Protein AF-A0A3N5M3R5-F1 (afdb_monomer_lite)

Foldseek 3Di:
DLVCLVVVHAAEDAPDPDPVPDPVVVVSQVPRPRYHYDNDDAQCVDPVRHQKDWPDDFAWDWDWDADPFGIKIKIAGDCADPVVRFRAFDAKIWMKGADPFDFDDKDKDDPDDDKDWDWDDDPRIITIMIGRHGRIMMIDRGHDD

Sequence (145 aa):
MLAFLNRGGCVVAVGELGKNLPAEVHGKLFAHPLLLRTTELHASAFANGPQVTMKGAPDMAINLQRVDSGCAVHLVRYDYDEDRDEVPVLPLLDIDIRVQGDFRMAKVFSPTGEVELTDTTKNGVHHLQLRNVPVYCVVLLQGKN

pLDDT: mean 91.55, std 6.39, range [57.0, 97.94]

Secondary structure (DSSP, 8-state):
-HHHHTTT--EEEES---TTS-HHHHHHHHT-TTEEEESS--GGGSTT--SEEESS--SEEEEEEEETTEEEEEEEE---BTTTTB-PPEEEEEEEEE-SSEEEEEEEE-SSSPPEEEEEEETTEEEEEEEEE-SEEEEEEEEE-

Structure (mmCIF, N/CA/C/O backbone):
data_AF-A0A3N5M3R5-F1
#
_entry.id   AF-A0A3N5M3R5-F1
#
loop_
_atom_site.group_PDB
_atom_site.id
_atom_site.type_symbol
_atom_site.label_atom_id
_atom_site.label_alt_id
_atom_site.label_comp_id
_atom_site.label_asym_id
_atom_site.label_entity_id
_atom_site.label_seq_id
_atom_site.pdbx_PDB_ins_code
_atom_site.Cartn_x
_atom_site.Cartn_y
_atom_site.Cartn_z
_atom_site.occupancy
_atom_site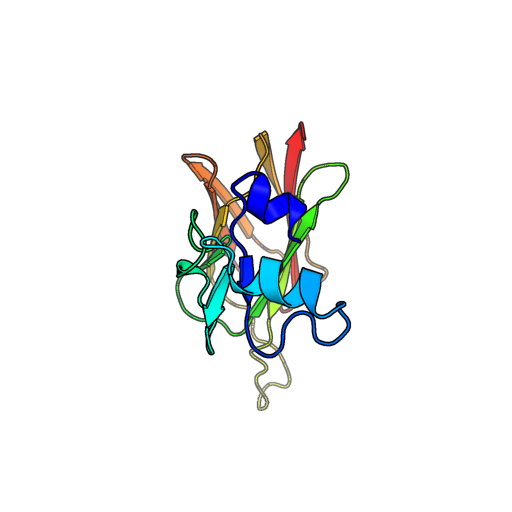.B_iso_or_equiv
_atom_site.auth_seq_id
_atom_site.auth_comp_id
_atom_site.auth_asym_id
_atom_site.auth_atom_id
_atom_site.pdbx_PDB_model_num
ATOM 1 N N . MET A 1 1 ? 9.071 -10.793 -21.451 1.00 84.56 1 MET A N 1
ATOM 2 C CA . MET A 1 1 ? 9.731 -9.495 -21.184 1.00 84.56 1 MET A CA 1
ATOM 3 C C . MET A 1 1 ? 10.018 -8.713 -22.463 1.00 84.56 1 MET A C 1
ATOM 5 O O . MET A 1 1 ? 9.452 -7.642 -22.608 1.00 84.56 1 MET A O 1
ATOM 9 N N . LEU A 1 2 ? 10.777 -9.255 -23.426 1.00 91.12 2 LEU A N 1
ATOM 10 C CA . LEU A 1 2 ? 11.064 -8.567 -24.700 1.00 91.12 2 LEU A CA 1
ATOM 11 C C . LEU A 1 2 ? 9.797 -8.088 -25.437 1.00 91.12 2 LEU A C 1
ATOM 13 O O . LEU A 1 2 ? 9.709 -6.948 -25.862 1.00 91.12 2 LEU A O 1
ATOM 17 N N . ALA A 1 3 ? 8.761 -8.931 -25.501 1.00 92.94 3 ALA A N 1
ATOM 18 C CA . ALA A 1 3 ? 7.487 -8.556 -26.115 1.00 92.94 3 ALA A CA 1
ATOM 19 C C . ALA A 1 3 ? 6.755 -7.407 -25.390 1.00 92.94 3 ALA A C 1
ATOM 21 O O . ALA A 1 3 ? 5.998 -6.681 -26.020 1.00 92.94 3 ALA A O 1
ATOM 22 N N . PHE A 1 4 ? 6.948 -7.248 -24.077 1.00 91.56 4 PHE A N 1
ATOM 23 C CA . PHE A 1 4 ? 6.375 -6.133 -23.314 1.00 91.56 4 PHE A CA 1
ATOM 24 C C . PHE A 1 4 ? 7.135 -4.837 -23.604 1.00 91.56 4 PHE A C 1
ATOM 26 O O . PHE A 1 4 ? 6.511 -3.829 -23.919 1.00 91.56 4 PHE A O 1
ATOM 33 N N . LEU A 1 5 ? 8.469 -4.911 -23.602 1.00 93.44 5 LEU A N 1
ATOM 34 C CA . LEU A 1 5 ? 9.365 -3.823 -23.992 1.00 93.44 5 LEU A CA 1
ATOM 35 C C . LEU A 1 5 ? 9.063 -3.314 -25.416 1.00 93.44 5 LEU A C 1
ATOM 37 O O . LEU A 1 5 ? 8.848 -2.122 -25.612 1.00 93.44 5 LEU A O 1
ATOM 41 N N . ASN A 1 6 ? 8.899 -4.225 -26.381 1.00 94.44 6 ASN A N 1
ATOM 42 C CA . ASN A 1 6 ? 8.558 -3.889 -27.770 1.00 94.44 6 ASN A CA 1
ATOM 43 C C . ASN A 1 6 ? 7.172 -3.238 -27.929 1.00 94.44 6 ASN A C 1
ATOM 45 O O . ASN A 1 6 ? 6.917 -2.580 -28.932 1.00 94.44 6 ASN A O 1
ATOM 49 N N . ARG A 1 7 ? 6.262 -3.425 -26.964 1.00 95.25 7 ARG A N 1
ATOM 50 C CA . ARG A 1 7 ? 4.944 -2.765 -26.934 1.00 95.25 7 ARG A CA 1
ATOM 51 C C . ARG A 1 7 ? 4.959 -1.439 -26.164 1.00 95.25 7 ARG A C 1
ATOM 53 O O . ARG A 1 7 ? 3.896 -0.927 -25.830 1.00 95.25 7 ARG A O 1
ATOM 60 N N . GLY A 1 8 ? 6.140 -0.901 -25.861 1.00 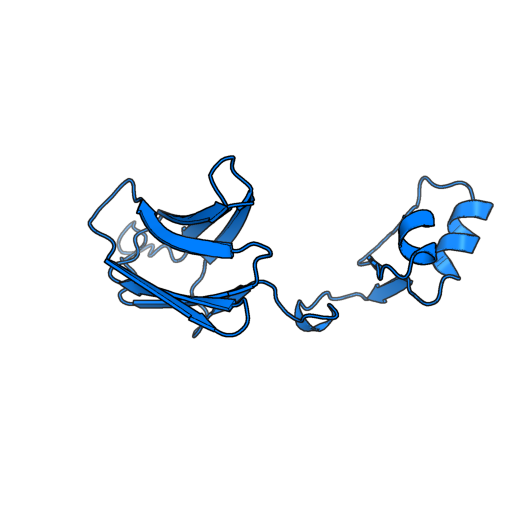90.75 8 GLY A N 1
ATOM 61 C CA . GLY A 1 8 ? 6.306 0.354 -25.122 1.00 90.75 8 GLY A CA 1
ATOM 62 C C . GLY A 1 8 ? 6.311 0.195 -23.601 1.00 90.75 8 GLY A C 1
ATOM 63 O O . GLY A 1 8 ? 6.314 1.190 -22.882 1.00 90.75 8 GLY A O 1
ATOM 64 N N . GLY A 1 9 ? 6.311 -1.038 -23.088 1.00 89.44 9 GLY A N 1
ATOM 65 C CA . GLY A 1 9 ? 6.477 -1.294 -21.663 1.00 89.44 9 GLY A CA 1
ATOM 66 C C . GLY A 1 9 ? 7.880 -0.928 -21.181 1.00 89.44 9 GLY A C 1
ATOM 67 O O . GLY A 1 9 ? 8.848 -1.082 -21.919 1.00 89.44 9 GLY A O 1
ATOM 68 N N . CYS A 1 10 ? 7.999 -0.481 -19.931 1.00 88.94 10 CYS A N 1
ATOM 69 C CA . CYS A 1 10 ? 9.281 -0.197 -19.286 1.00 88.94 10 CYS A CA 1
ATOM 70 C C . CYS A 1 10 ? 9.583 -1.260 -18.227 1.00 88.94 10 CYS A C 1
ATOM 72 O O . CYS A 1 10 ? 8.713 -1.600 -17.422 1.00 88.94 10 CYS A O 1
ATOM 74 N N . VAL A 1 11 ? 10.802 -1.793 -18.232 1.00 89.69 11 VAL A N 1
ATOM 75 C CA . VAL A 1 11 ? 11.279 -2.744 -17.223 1.00 89.69 11 VAL A CA 1
ATOM 76 C C . VAL A 1 11 ? 12.416 -2.096 -16.457 1.00 89.69 11 VAL A C 1
ATOM 78 O O . VAL A 1 11 ? 13.394 -1.673 -17.062 1.00 89.69 11 VAL A O 1
ATOM 81 N N . VAL A 1 12 ? 12.315 -2.085 -15.130 1.00 88.50 12 VAL A N 1
ATOM 82 C CA . VAL A 1 12 ? 13.429 -1.733 -14.250 1.00 88.50 12 VAL A CA 1
ATOM 83 C C . VAL A 1 12 ? 13.981 -3.022 -13.653 1.00 88.50 12 VAL A C 1
ATOM 85 O O . VAL A 1 12 ? 13.255 -3.769 -13.000 1.00 88.50 12 VAL A O 1
ATOM 88 N N . ALA A 1 13 ? 15.249 -3.309 -13.917 1.00 90.06 13 ALA A N 1
ATOM 89 C CA . ALA A 1 13 ? 15.936 -4.498 -13.444 1.00 90.06 13 ALA A CA 1
ATOM 90 C C . ALA A 1 13 ? 16.901 -4.142 -12.314 1.00 90.06 13 ALA A C 1
ATOM 92 O O . ALA A 1 13 ? 17.800 -3.317 -12.503 1.00 90.06 13 ALA A O 1
ATOM 93 N N . VAL A 1 14 ? 16.729 -4.813 -11.174 1.00 89.12 14 VAL A N 1
ATOM 94 C CA . VAL A 1 14 ? 17.661 -4.784 -10.043 1.00 89.12 14 VAL A CA 1
ATOM 95 C C . VAL A 1 14 ? 18.373 -6.125 -9.970 1.00 89.12 14 VAL A C 1
ATOM 97 O O . VAL A 1 14 ? 17.732 -7.175 -9.989 1.00 89.12 14 VAL A O 1
ATOM 100 N N . GLY A 1 15 ? 19.703 -6.092 -9.915 1.00 86.81 15 GLY A N 1
ATOM 101 C CA . GLY A 1 15 ? 20.525 -7.298 -9.888 1.00 86.81 15 GLY A CA 1
ATOM 102 C C . GLY A 1 15 ? 20.619 -8.010 -11.241 1.00 86.81 15 GLY A C 1
ATOM 103 O O . GLY A 1 15 ? 20.696 -7.391 -12.307 1.00 86.81 15 GLY A O 1
ATOM 104 N N . GLU A 1 16 ? 20.691 -9.337 -11.192 1.00 87.88 16 GLU A N 1
ATOM 105 C CA . GLU A 1 16 ? 21.007 -10.167 -12.351 1.00 87.88 16 GLU A CA 1
ATOM 106 C C . GLU A 1 16 ? 19.741 -10.617 -13.084 1.00 87.88 16 GLU A C 1
ATOM 108 O O . GLU A 1 16 ? 19.022 -11.516 -12.652 1.00 87.88 16 GL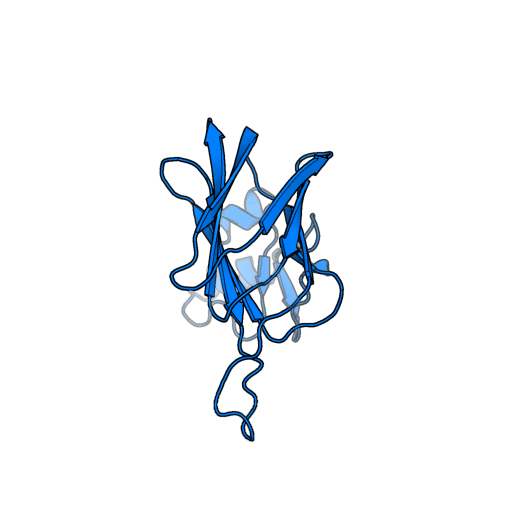U A O 1
ATOM 113 N N . LEU A 1 17 ? 19.482 -10.002 -14.238 1.00 88.44 17 LEU A N 1
ATOM 114 C CA . LEU A 1 17 ? 18.337 -10.329 -15.082 1.00 88.44 17 LEU A CA 1
ATOM 115 C C . LEU A 1 17 ? 18.708 -11.342 -16.172 1.00 88.44 17 LEU A C 1
ATOM 117 O O . LEU A 1 17 ? 19.676 -11.160 -16.912 1.00 88.44 17 LEU A O 1
ATOM 121 N N . GLY A 1 18 ? 17.874 -12.372 -16.331 1.00 87.12 18 GLY A N 1
ATOM 122 C CA . GLY A 1 18 ? 17.874 -13.221 -17.523 1.00 87.12 18 GLY A CA 1
ATOM 123 C C . GLY A 1 18 ? 19.084 -14.142 -17.679 1.00 87.12 18 GLY A C 1
ATOM 124 O O . GLY A 1 18 ? 19.380 -14.542 -18.799 1.00 87.12 18 GLY A O 1
ATOM 125 N N . LYS A 1 19 ? 19.779 -14.506 -16.594 1.00 90.00 19 LYS A N 1
ATOM 126 C CA . LYS A 1 19 ? 20.945 -15.417 -16.631 1.00 90.00 19 LYS A CA 1
ATOM 127 C C . LYS A 1 19 ? 20.680 -16.783 -17.272 1.00 90.00 19 LYS A C 1
ATOM 129 O O . LYS A 1 19 ? 21.607 -17.449 -17.709 1.00 90.00 19 LYS A O 1
ATOM 134 N N . ASN A 1 20 ? 19.422 -17.196 -17.313 1.00 90.88 20 ASN A N 1
ATOM 135 C CA . ASN A 1 20 ? 18.958 -18.437 -17.920 1.00 90.88 20 ASN A CA 1
ATOM 136 C C . ASN A 1 20 ? 18.522 -18.278 -19.389 1.00 90.88 20 ASN A C 1
ATOM 138 O O . ASN A 1 20 ? 18.006 -19.229 -19.972 1.00 90.88 20 ASN A O 1
ATOM 142 N N . LEU A 1 21 ? 18.657 -17.088 -19.983 1.00 91.81 21 LEU A N 1
ATOM 143 C CA . LEU A 1 21 ? 18.257 -16.838 -21.366 1.00 91.81 21 LEU A CA 1
ATOM 144 C C . LEU A 1 21 ? 19.376 -17.214 -22.349 1.00 91.81 21 LEU A C 1
ATOM 146 O O . LEU A 1 21 ? 20.552 -17.007 -22.047 1.00 91.81 21 LEU A O 1
ATOM 150 N N . PRO A 1 22 ? 19.029 -17.681 -23.564 1.00 95.25 22 PRO A N 1
ATOM 151 C CA . PRO A 1 22 ? 19.993 -17.803 -24.652 1.00 95.25 22 PRO A CA 1
ATOM 152 C C . PRO A 1 22 ? 20.700 -16.468 -24.925 1.00 95.25 22 PRO A C 1
ATOM 154 O O . PRO A 1 22 ? 20.059 -15.415 -24.887 1.00 95.25 22 PRO A O 1
ATOM 157 N N . ALA A 1 23 ? 21.993 -16.511 -25.262 1.00 93.50 23 ALA A N 1
ATOM 158 C CA . ALA A 1 23 ? 22.838 -15.321 -25.425 1.00 93.50 23 ALA A CA 1
ATOM 159 C C . ALA A 1 23 ? 22.262 -14.281 -26.404 1.00 93.50 23 ALA A C 1
ATOM 161 O O . ALA A 1 23 ? 22.323 -13.082 -26.148 1.00 93.50 23 ALA A O 1
ATOM 162 N N . GLU A 1 24 ? 21.637 -14.729 -27.495 1.00 93.88 24 GLU A N 1
ATOM 163 C CA . GLU A 1 24 ? 20.995 -13.841 -28.469 1.00 93.88 24 GLU A CA 1
ATOM 164 C C . GLU A 1 24 ? 19.812 -13.065 -27.862 1.00 93.88 24 GLU A C 1
ATOM 166 O O . GLU A 1 24 ? 19.664 -11.858 -28.065 1.00 93.88 24 GLU A O 1
ATOM 171 N N . VAL A 1 25 ? 18.969 -13.752 -27.088 1.00 92.62 25 VAL A N 1
ATOM 172 C CA . VAL A 1 25 ? 17.804 -13.150 -26.425 1.00 92.62 25 VAL A CA 1
ATOM 173 C C . VAL A 1 25 ? 18.261 -12.227 -25.303 1.00 92.62 25 VAL A C 1
ATOM 175 O O . VAL A 1 25 ? 17.695 -11.148 -25.128 1.00 92.62 25 VAL A O 1
ATOM 178 N N . HIS A 1 26 ? 19.300 -12.633 -24.574 1.00 93.44 26 HIS A N 1
ATOM 179 C CA . HIS A 1 26 ? 19.935 -11.822 -23.542 1.00 93.44 26 HIS A CA 1
ATOM 180 C C . HIS A 1 26 ? 20.484 -10.517 -24.127 1.00 93.44 26 HIS A C 1
ATOM 182 O O . HIS A 1 26 ? 20.116 -9.444 -23.657 1.00 93.44 26 HIS A O 1
ATOM 188 N N . GLY A 1 27 ? 21.234 -10.581 -25.231 1.00 92.19 27 GLY A N 1
ATOM 189 C CA . GLY A 1 27 ? 21.752 -9.397 -25.920 1.00 92.19 27 GLY A CA 1
ATOM 190 C C . GLY A 1 27 ? 20.647 -8.448 -26.392 1.00 92.19 27 GLY A C 1
ATOM 191 O O . GLY A 1 27 ? 20.707 -7.249 -26.125 1.00 92.19 27 GLY A O 1
ATOM 192 N N . LYS A 1 28 ? 19.587 -8.980 -27.017 1.00 94.00 28 LYS A N 1
ATOM 193 C CA . LYS A 1 28 ? 18.418 -8.184 -27.442 1.00 94.00 28 LYS A CA 1
ATOM 194 C C . LYS A 1 28 ? 17.705 -7.518 -26.265 1.00 94.00 28 LYS A C 1
ATOM 196 O O . LYS A 1 28 ? 17.252 -6.384 -26.389 1.00 94.00 28 LYS A O 1
ATOM 201 N N . LEU A 1 29 ? 17.593 -8.217 -25.136 1.00 93.44 29 LEU A N 1
ATOM 202 C CA . LEU A 1 29 ? 16.966 -7.696 -23.925 1.00 93.44 29 LEU A CA 1
ATOM 203 C C . LEU A 1 29 ? 17.789 -6.551 -23.329 1.00 93.44 29 LEU A C 1
ATOM 205 O O . LEU A 1 29 ? 17.231 -5.498 -23.039 1.00 93.44 29 LEU A O 1
ATOM 209 N N . PHE A 1 30 ? 19.102 -6.742 -23.195 1.00 93.50 30 PHE A N 1
ATOM 210 C CA . PHE A 1 30 ? 20.007 -5.768 -22.580 1.00 93.50 30 PHE A CA 1
ATOM 211 C C . PHE A 1 30 ? 20.287 -4.541 -23.452 1.00 93.50 30 PHE A C 1
ATOM 213 O O . PHE A 1 30 ? 20.637 -3.494 -22.916 1.00 93.50 30 PHE A O 1
ATOM 220 N N . ALA A 1 31 ? 20.092 -4.643 -24.767 1.00 94.06 31 ALA A N 1
ATOM 221 C CA . ALA A 1 31 ? 20.183 -3.513 -25.687 1.00 94.06 31 ALA A CA 1
ATOM 222 C C . ALA A 1 31 ? 18.879 -2.695 -25.797 1.00 94.06 31 ALA A C 1
ATOM 224 O O . ALA A 1 31 ? 18.857 -1.678 -26.490 1.00 94.06 31 ALA A O 1
ATOM 225 N N . HIS A 1 32 ? 17.776 -3.126 -25.170 1.00 95.69 32 HIS A N 1
ATOM 226 C CA . HIS A 1 32 ? 16.484 -2.461 -25.339 1.00 95.69 32 HIS A CA 1
ATOM 227 C C . HIS A 1 32 ? 16.425 -1.135 -24.549 1.00 95.69 32 HIS A C 1
ATOM 229 O O . HIS A 1 32 ? 16.623 -1.154 -23.336 1.00 95.69 32 HIS A O 1
ATOM 235 N N . PRO A 1 33 ? 16.060 0.010 -25.165 1.00 93.62 33 PRO A N 1
ATOM 236 C CA . PRO A 1 33 ? 16.107 1.328 -24.508 1.00 93.62 33 PRO A CA 1
ATOM 237 C C . PRO A 1 33 ? 15.135 1.477 -23.326 1.00 93.62 33 PRO A C 1
ATOM 239 O O . PRO A 1 33 ? 15.351 2.294 -22.440 1.00 93.62 33 PRO A O 1
ATOM 242 N N . LEU A 1 34 ? 14.063 0.679 -23.308 1.00 92.19 34 LEU A N 1
ATOM 243 C CA . LEU A 1 34 ? 13.090 0.627 -22.206 1.00 92.19 34 LEU A CA 1
ATOM 244 C C . LEU A 1 34 ? 13.439 -0.392 -21.102 1.00 92.19 34 LEU A C 1
ATOM 246 O O . LEU A 1 34 ? 12.616 -0.638 -20.220 1.00 92.19 34 LEU A O 1
ATOM 250 N N . LEU A 1 35 ? 14.623 -1.015 -21.155 1.00 92.62 35 LEU A N 1
ATOM 251 C CA . LEU A 1 35 ? 15.183 -1.753 -20.025 1.00 92.62 35 LEU A CA 1
ATOM 252 C C . LEU A 1 35 ? 16.120 -0.826 -19.244 1.00 92.62 35 LEU A C 1
ATOM 254 O O . LEU A 1 35 ? 17.234 -0.536 -19.676 1.00 92.62 35 LEU A O 1
ATOM 258 N N . LEU A 1 36 ? 15.685 -0.404 -18.065 1.00 89.31 36 LEU A N 1
ATOM 259 C CA . LEU A 1 36 ? 16.478 0.392 -17.139 1.00 89.31 36 LEU A CA 1
ATOM 260 C C . LEU A 1 36 ? 17.157 -0.538 -16.137 1.00 89.31 36 LEU A C 1
ATOM 262 O O . LEU A 1 36 ? 16.510 -1.391 -15.531 1.00 89.31 36 LEU A O 1
ATOM 266 N N . ARG A 1 37 ? 18.465 -0.383 -15.951 1.00 89.00 37 ARG A N 1
ATOM 267 C CA . ARG A 1 37 ? 19.227 -1.136 -14.949 1.00 89.00 37 ARG A CA 1
ATOM 268 C C . ARG A 1 37 ? 19.582 -0.212 -13.802 1.00 89.00 37 ARG A C 1
ATOM 270 O O . ARG A 1 37 ? 20.099 0.875 -14.034 1.00 89.00 37 ARG A O 1
ATOM 277 N N . THR A 1 38 ? 19.328 -0.663 -12.584 1.00 87.62 38 THR A N 1
ATOM 278 C CA . THR A 1 38 ? 19.646 0.089 -11.372 1.00 87.62 38 THR A CA 1
ATOM 279 C C . THR A 1 38 ? 20.108 -0.857 -10.269 1.00 87.62 38 THR A C 1
ATOM 281 O O . THR A 1 38 ? 19.772 -2.042 -10.268 1.00 87.62 38 THR A O 1
ATOM 284 N N . THR A 1 39 ? 20.911 -0.348 -9.343 1.00 85.31 39 THR A N 1
ATOM 285 C CA . THR A 1 39 ? 21.272 -1.049 -8.103 1.00 85.31 39 THR A CA 1
ATOM 286 C C . THR A 1 39 ? 20.210 -0.867 -7.025 1.00 85.31 39 THR A C 1
ATOM 288 O O . THR A 1 39 ? 20.078 -1.719 -6.155 1.00 85.31 39 THR A O 1
ATOM 291 N N . GLU A 1 40 ? 19.424 0.207 -7.121 1.00 82.88 40 GLU A N 1
ATOM 292 C CA . GLU A 1 40 ? 18.393 0.583 -6.156 1.00 82.88 40 GLU A CA 1
ATOM 293 C C . GLU A 1 40 ? 17.090 0.920 -6.884 1.00 82.88 40 GLU A C 1
ATOM 295 O O . GLU A 1 40 ? 17.083 1.647 -7.883 1.00 82.88 40 GLU A O 1
ATOM 300 N N . LEU A 1 41 ? 15.973 0.377 -6.403 1.00 82.12 41 LEU A N 1
ATOM 301 C CA . LEU A 1 41 ? 14.655 0.642 -6.964 1.00 82.12 41 LEU A CA 1
ATOM 302 C C . LEU A 1 41 ? 13.872 1.549 -6.026 1.00 82.12 41 LEU A C 1
ATOM 304 O O . LEU A 1 41 ? 13.470 1.140 -4.941 1.00 82.12 41 LEU A O 1
ATOM 308 N N . HIS A 1 42 ? 13.581 2.752 -6.502 1.00 81.31 42 HIS A N 1
ATOM 309 C CA . HIS A 1 42 ? 12.618 3.638 -5.866 1.00 81.31 42 HIS A CA 1
ATOM 310 C C . HIS A 1 42 ? 11.305 3.611 -6.637 1.00 81.31 42 HIS A C 1
ATOM 312 O O . HIS A 1 42 ? 11.291 3.584 -7.868 1.00 81.31 42 HIS A O 1
ATOM 318 N N . ALA A 1 43 ? 10.183 3.683 -5.924 1.00 79.56 43 ALA A N 1
ATOM 319 C CA . ALA A 1 43 ? 8.862 3.723 -6.545 1.00 79.56 43 ALA A CA 1
ATOM 320 C C . ALA A 1 43 ? 8.654 4.962 -7.451 1.00 79.56 43 ALA A C 1
ATOM 322 O O . ALA A 1 43 ? 7.811 4.953 -8.346 1.00 79.56 43 ALA A O 1
ATOM 323 N N . SER A 1 44 ? 9.463 6.011 -7.271 1.00 77.94 44 SER A N 1
ATOM 324 C CA . SER A 1 44 ? 9.531 7.179 -8.158 1.00 77.94 44 SER A CA 1
ATOM 325 C C . SER A 1 44 ? 10.088 6.872 -9.553 1.00 77.94 44 SER A C 1
ATOM 327 O O . SER A 1 44 ? 9.862 7.654 -10.470 1.00 77.94 44 SER A O 1
ATOM 329 N N . ALA A 1 45 ? 10.780 5.744 -9.744 1.00 75.44 45 ALA A N 1
ATOM 330 C CA . ALA A 1 45 ? 11.320 5.341 -11.042 1.00 75.44 45 ALA A CA 1
ATOM 331 C C . ALA A 1 45 ? 10.240 4.842 -12.023 1.00 75.44 45 ALA A C 1
ATOM 333 O O . ALA A 1 45 ? 10.512 4.671 -13.211 1.00 75.44 45 ALA A O 1
ATOM 334 N N . PHE A 1 46 ? 9.014 4.593 -11.552 1.00 80.69 46 PHE A N 1
ATOM 335 C CA . PHE A 1 46 ? 7.903 4.172 -12.401 1.00 80.69 46 PHE A CA 1
ATOM 336 C C . PHE A 1 46 ? 7.177 5.384 -13.000 1.00 80.69 46 PHE A C 1
ATOM 338 O O . PHE A 1 46 ? 7.003 6.401 -12.338 1.00 80.69 46 PHE A O 1
ATOM 345 N N . ALA A 1 47 ? 6.687 5.258 -14.239 1.00 77.88 47 ALA A N 1
ATOM 346 C CA . ALA A 1 47 ? 6.091 6.365 -15.004 1.00 77.88 47 ALA A CA 1
ATOM 347 C C . ALA A 1 47 ? 4.937 7.098 -14.291 1.00 77.88 47 ALA A C 1
ATOM 349 O O . ALA A 1 47 ? 4.740 8.289 -14.497 1.00 77.88 47 ALA A O 1
ATOM 350 N N . ASN A 1 48 ? 4.194 6.391 -13.435 1.00 81.69 48 ASN A N 1
ATOM 351 C CA . ASN A 1 48 ? 3.072 6.943 -12.670 1.00 81.69 48 ASN A CA 1
ATOM 352 C C . ASN A 1 48 ? 3.415 7.141 -11.182 1.00 81.69 48 ASN A C 1
ATOM 354 O O . ASN A 1 48 ? 2.512 7.197 -10.344 1.00 81.69 48 ASN A O 1
ATOM 358 N N . GLY A 1 49 ? 4.710 7.154 -10.852 1.00 86.50 49 GLY A N 1
ATOM 359 C CA . GLY A 1 49 ? 5.221 7.193 -9.489 1.00 86.50 49 GLY A CA 1
ATOM 360 C C . GLY A 1 49 ? 4.758 6.010 -8.628 1.00 86.50 49 GLY A C 1
ATOM 361 O O . GLY A 1 49 ? 4.302 4.981 -9.155 1.00 86.50 49 GLY A O 1
ATOM 362 N N . PRO A 1 50 ? 4.843 6.157 -7.294 1.00 89.12 50 PRO A N 1
ATOM 363 C CA . PRO A 1 50 ? 4.374 5.150 -6.355 1.00 89.12 50 PRO A CA 1
ATOM 364 C C . PRO A 1 50 ? 2.904 4.792 -6.578 1.00 89.12 50 PRO A C 1
ATOM 366 O O . PRO A 1 50 ? 2.080 5.628 -6.948 1.00 89.12 50 PRO A O 1
ATOM 369 N N . GLN A 1 51 ? 2.573 3.518 -6.372 1.00 91.44 51 GLN A N 1
ATOM 370 C CA . GLN A 1 51 ? 1.177 3.082 -6.361 1.00 91.44 51 GLN A CA 1
ATOM 371 C C . GLN A 1 51 ? 0.487 3.453 -5.045 1.00 91.44 51 GLN A C 1
ATOM 373 O O . GLN A 1 51 ? -0.710 3.723 -5.034 1.00 91.44 51 GLN A O 1
ATOM 378 N N . VAL A 1 52 ? 1.255 3.460 -3.958 1.00 93.50 52 VAL A N 1
ATOM 379 C CA . VAL A 1 52 ? 0.805 3.814 -2.620 1.00 93.50 52 VAL A CA 1
ATOM 380 C C . VAL A 1 52 ? 1.772 4.850 -2.064 1.00 93.50 52 VAL A C 1
ATOM 382 O O . VAL A 1 52 ? 2.988 4.671 -2.160 1.00 93.50 52 VAL A O 1
ATOM 385 N N . THR A 1 53 ? 1.241 5.920 -1.491 1.00 93.31 53 THR A N 1
ATOM 386 C CA . THR A 1 53 ? 1.999 6.863 -0.663 1.00 93.31 53 THR A CA 1
ATOM 387 C C . THR A 1 53 ? 1.306 7.011 0.676 1.00 93.31 53 THR A C 1
ATOM 389 O O . THR A 1 53 ? 0.092 6.880 0.761 1.00 93.31 53 THR A O 1
A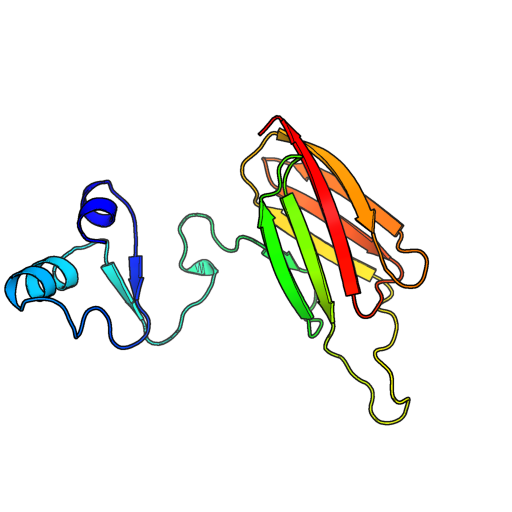TOM 392 N N . MET A 1 54 ? 2.060 7.291 1.728 1.00 92.06 54 MET A N 1
ATOM 393 C CA . MET A 1 54 ? 1.516 7.477 3.070 1.00 92.06 54 MET A CA 1
ATOM 394 C C . MET A 1 54 ? 2.160 8.691 3.724 1.00 92.06 54 MET A C 1
ATOM 396 O O . MET A 1 54 ? 3.299 9.039 3.399 1.00 92.06 54 MET A O 1
ATOM 400 N N . LYS A 1 55 ? 1.430 9.354 4.622 1.00 89.75 55 LYS A N 1
ATOM 401 C CA . LYS A 1 55 ? 2.023 10.389 5.474 1.00 89.75 55 LYS A CA 1
ATOM 402 C C . LYS A 1 55 ? 2.709 9.743 6.671 1.00 89.75 55 LYS A C 1
ATOM 404 O O . LYS A 1 55 ? 2.155 8.853 7.307 1.00 89.75 55 LYS A O 1
ATOM 409 N N . GLY A 1 56 ? 3.892 10.252 7.004 1.00 83.94 56 GLY A N 1
ATOM 410 C CA . GLY A 1 56 ? 4.753 9.647 8.017 1.00 83.94 56 GLY A CA 1
ATOM 411 C C . GLY A 1 56 ? 5.492 8.419 7.483 1.00 83.94 56 GLY A C 1
ATOM 412 O O . GLY A 1 56 ? 5.525 8.174 6.279 1.00 83.94 56 GLY A O 1
ATOM 413 N N . ALA A 1 57 ? 6.118 7.676 8.391 1.00 75.38 57 ALA A N 1
ATOM 414 C CA . ALA A 1 57 ? 6.840 6.447 8.077 1.00 75.38 57 ALA A CA 1
ATOM 415 C C . ALA A 1 57 ? 6.546 5.365 9.134 1.00 75.38 57 ALA A C 1
ATOM 417 O O . ALA A 1 57 ? 7.461 4.964 9.853 1.00 75.38 57 ALA A O 1
ATOM 418 N N . PRO A 1 58 ? 5.275 4.947 9.305 1.00 80.81 58 PRO A N 1
ATOM 419 C CA . PRO A 1 58 ? 4.965 3.826 10.185 1.00 80.81 58 PRO A CA 1
ATOM 420 C C . PRO A 1 58 ? 5.607 2.542 9.643 1.00 80.81 58 PRO A C 1
ATOM 422 O O . PRO A 1 58 ? 5.637 2.332 8.428 1.00 80.81 58 PRO A O 1
ATOM 425 N N . ASP A 1 59 ? 6.097 1.680 10.534 1.00 91.88 59 ASP A N 1
ATOM 426 C CA . ASP A 1 59 ? 6.625 0.371 10.145 1.00 91.88 59 ASP A CA 1
ATOM 427 C C . ASP A 1 59 ? 5.467 -0.566 9.775 1.00 91.88 59 ASP A C 1
ATOM 429 O O . ASP A 1 59 ? 4.722 -1.057 10.632 1.00 91.88 59 ASP A O 1
ATOM 433 N N . MET A 1 60 ? 5.235 -0.727 8.471 1.00 94.19 60 MET A N 1
ATOM 434 C CA . MET A 1 60 ? 4.080 -1.455 7.961 1.00 94.19 60 MET A CA 1
ATOM 435 C C . MET A 1 60 ? 4.307 -2.029 6.561 1.00 94.19 60 MET A C 1
ATOM 437 O O . MET A 1 60 ? 4.955 -1.423 5.707 1.00 94.19 60 MET A O 1
ATOM 441 N N . ALA A 1 61 ? 3.668 -3.164 6.289 1.00 94.88 61 ALA A N 1
ATOM 442 C CA . ALA A 1 61 ? 3.455 -3.664 4.940 1.00 94.88 61 ALA A CA 1
ATOM 443 C C . ALA A 1 61 ? 2.053 -3.311 4.437 1.00 94.88 61 ALA A C 1
ATOM 445 O O . ALA A 1 61 ? 1.053 -3.461 5.142 1.00 94.88 61 ALA A O 1
ATOM 446 N N . ILE A 1 62 ? 1.993 -2.907 3.167 1.00 95.50 62 ILE A N 1
ATOM 447 C CA . ILE A 1 62 ? 0.748 -2.701 2.429 1.00 95.50 62 ILE A CA 1
ATOM 448 C C . ILE A 1 62 ? 0.753 -3.614 1.209 1.00 95.50 62 ILE A C 1
ATOM 450 O O . ILE A 1 62 ? 1.674 -3.567 0.392 1.00 95.50 62 ILE A O 1
ATOM 454 N N . ASN A 1 63 ? -0.289 -4.428 1.062 1.00 96.00 63 ASN A N 1
ATOM 455 C CA . ASN A 1 63 ? -0.487 -5.270 -0.112 1.00 96.00 63 ASN A CA 1
ATOM 456 C C . ASN A 1 63 ? -1.829 -4.966 -0.778 1.00 96.00 63 ASN A C 1
ATOM 458 O O . ASN A 1 63 ? -2.850 -4.838 -0.108 1.00 96.00 63 ASN A O 1
ATOM 462 N N . LEU A 1 64 ? -1.817 -4.853 -2.106 1.00 95.38 64 LEU A N 1
ATOM 463 C CA . LEU A 1 64 ? -3.019 -4.674 -2.910 1.00 95.38 64 LEU A CA 1
ATOM 464 C C . LEU A 1 64 ? -3.319 -5.966 -3.659 1.00 95.38 64 LEU A C 1
ATOM 466 O O . LEU A 1 64 ? -2.507 -6.428 -4.464 1.00 95.38 64 LEU A O 1
ATOM 470 N N . GLN A 1 65 ? -4.521 -6.490 -3.458 1.00 95.19 65 GLN A N 1
ATOM 471 C CA . GLN A 1 65 ? -4.993 -7.706 -4.094 1.00 95.19 65 GLN A CA 1
ATOM 472 C C . GLN A 1 65 ? -6.303 -7.444 -4.832 1.00 95.19 65 GLN A C 1
ATOM 474 O O . GLN A 1 65 ? -7.303 -7.031 -4.249 1.00 95.19 65 GLN A O 1
ATOM 479 N N . ARG A 1 66 ? -6.326 -7.736 -6.136 1.00 93.38 66 ARG A N 1
ATOM 480 C CA . ARG A 1 66 ? -7.582 -7.763 -6.890 1.00 93.38 66 ARG A CA 1
ATOM 481 C C . ARG A 1 66 ? -8.442 -8.924 -6.389 1.00 93.38 66 ARG A C 1
ATOM 483 O O . ARG A 1 66 ? -7.958 -10.046 -6.272 1.00 93.38 66 ARG A O 1
ATOM 490 N N . VAL A 1 67 ? -9.713 -8.642 -6.146 1.00 93.50 67 VAL A N 1
ATOM 491 C CA . VAL A 1 67 ? -10.747 -9.605 -5.756 1.00 93.50 67 VAL A CA 1
ATOM 492 C C . VAL A 1 67 ? -11.978 -9.408 -6.640 1.00 93.50 67 VAL A C 1
ATOM 494 O O . VAL A 1 67 ? -12.096 -8.385 -7.320 1.00 93.50 67 VAL A O 1
ATOM 497 N N . ASP A 1 68 ? -12.912 -10.358 -6.632 1.00 90.31 68 ASP A N 1
ATOM 498 C CA . ASP A 1 68 ? -14.082 -10.333 -7.525 1.00 90.31 68 ASP A CA 1
ATOM 499 C C . ASP A 1 68 ? -14.871 -9.019 -7.440 1.00 90.31 68 ASP A C 1
ATOM 501 O O . ASP A 1 68 ? -15.259 -8.449 -8.459 1.00 90.31 68 ASP A O 1
ATOM 505 N N . SER A 1 69 ? -15.053 -8.494 -6.225 1.00 87.25 69 SER A N 1
ATOM 506 C CA . SER A 1 69 ? -15.800 -7.257 -5.980 1.00 87.25 69 SER A CA 1
ATOM 507 C C . SER A 1 69 ? -14.956 -5.975 -6.005 1.00 87.25 69 SER A C 1
ATOM 509 O O . SER A 1 69 ? -15.488 -4.915 -5.673 1.00 87.25 69 SER A O 1
ATOM 511 N N . GLY A 1 70 ? -13.657 -6.054 -6.316 1.00 93.81 70 GLY A N 1
ATOM 512 C CA . GLY A 1 70 ? -12.788 -4.882 -6.441 1.00 93.81 70 GLY A CA 1
ATOM 513 C C . GLY A 1 70 ? -11.332 -5.102 -6.019 1.00 93.81 70 GLY A C 1
ATOM 514 O O . GLY A 1 70 ? -10.642 -5.952 -6.582 1.00 93.81 70 GLY A O 1
ATOM 515 N N . CYS A 1 71 ? -10.837 -4.308 -5.068 1.00 95.50 71 CYS A N 1
ATOM 516 C CA . CYS A 1 71 ? -9.447 -4.347 -4.602 1.00 95.50 71 CYS A CA 1
ATOM 517 C C . CYS A 1 71 ? -9.386 -4.379 -3.070 1.00 95.50 71 CYS A C 1
ATOM 519 O O . CYS A 1 71 ? -9.892 -3.474 -2.410 1.00 95.50 71 CYS A O 1
ATOM 521 N N . ALA A 1 72 ? -8.765 -5.412 -2.509 1.00 96.94 72 ALA A N 1
ATOM 522 C CA . ALA A 1 72 ? -8.450 -5.504 -1.092 1.00 96.94 72 ALA A CA 1
ATOM 523 C C . ALA A 1 72 ? -7.074 -4.881 -0.823 1.00 96.94 72 ALA A C 1
ATOM 525 O O . ALA A 1 72 ? -6.087 -5.218 -1.476 1.00 96.94 72 ALA A O 1
ATOM 526 N N . VAL A 1 73 ? -7.016 -3.977 0.147 1.00 97.25 73 VAL A N 1
ATOM 527 C CA . VAL A 1 73 ? -5.804 -3.326 0.641 1.00 97.25 73 VAL A CA 1
ATOM 528 C C . VAL A 1 73 ? -5.517 -3.898 2.022 1.00 97.25 73 VAL A C 1
ATOM 530 O O . VAL A 1 73 ? -6.175 -3.539 2.995 1.00 97.25 73 VAL A O 1
ATOM 533 N N . HIS A 1 74 ? -4.563 -4.815 2.100 1.00 97.94 74 HIS A N 1
ATOM 534 C CA . HIS A 1 74 ? -4.116 -5.417 3.349 1.00 97.94 74 HIS A CA 1
ATOM 535 C C . HIS A 1 74 ? -3.075 -4.517 4.008 1.00 97.94 74 HIS A C 1
ATOM 537 O O . HIS A 1 74 ? -2.099 -4.132 3.362 1.00 97.94 74 HIS A O 1
ATOM 543 N N . LEU A 1 75 ? -3.282 -4.212 5.285 1.00 96.94 75 LEU A N 1
ATOM 544 C CA . LEU A 1 75 ? -2.416 -3.378 6.109 1.00 96.94 75 LEU A CA 1
ATOM 545 C C . LEU A 1 75 ? -1.918 -4.236 7.274 1.00 96.94 75 LEU A C 1
ATOM 547 O O . LEU A 1 75 ? -2.733 -4.697 8.071 1.00 96.94 75 LEU A O 1
ATOM 551 N N . VAL A 1 76 ? -0.608 -4.467 7.359 1.00 96.56 76 VAL A N 1
ATOM 552 C CA . VAL A 1 76 ? 0.038 -5.203 8.461 1.00 96.56 76 VAL A CA 1
ATOM 553 C C . VAL A 1 76 ? 1.066 -4.285 9.100 1.00 96.56 76 VAL A C 1
ATOM 555 O O . VAL A 1 76 ? 1.912 -3.738 8.396 1.00 96.56 76 VAL A O 1
ATOM 558 N N . ARG A 1 77 ? 1.001 -4.117 10.415 1.00 95.31 77 ARG A N 1
ATOM 559 C CA . ARG A 1 77 ? 1.929 -3.286 11.182 1.00 95.31 77 ARG A CA 1
ATOM 560 C C . ARG A 1 77 ? 2.978 -4.132 11.891 1.00 95.31 77 ARG A C 1
ATOM 562 O O . ARG A 1 77 ? 2.657 -5.204 12.401 1.00 95.31 77 ARG A O 1
ATOM 569 N N . TYR A 1 78 ? 4.210 -3.633 11.903 1.00 95.69 78 TYR A N 1
ATOM 570 C CA . TYR A 1 78 ? 5.383 -4.302 12.474 1.00 95.69 78 TYR A CA 1
ATOM 571 C C . TYR A 1 78 ? 6.048 -3.504 13.593 1.00 95.69 78 TYR A C 1
ATOM 573 O O . TYR A 1 78 ? 7.080 -3.930 14.105 1.00 95.69 78 TYR A O 1
ATOM 581 N N . ASP A 1 79 ? 5.454 -2.386 14.011 1.00 93.38 79 ASP A N 1
ATOM 582 C CA . ASP A 1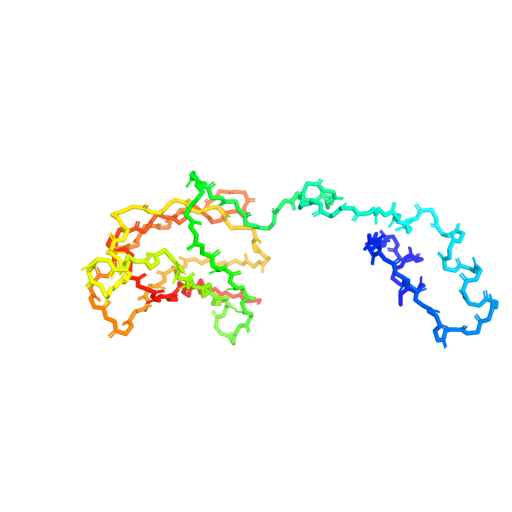 79 ? 5.945 -1.560 15.109 1.00 93.38 79 ASP A CA 1
ATOM 583 C C . ASP A 1 79 ? 5.635 -2.188 16.474 1.00 93.38 79 ASP A C 1
ATOM 585 O O . ASP A 1 79 ? 4.843 -1.691 17.272 1.00 93.38 79 ASP A O 1
ATOM 589 N N . TYR A 1 80 ? 6.251 -3.342 16.698 1.00 95.19 80 TYR A N 1
ATOM 590 C CA . TYR A 1 80 ? 6.207 -4.090 17.938 1.00 95.19 80 TYR A CA 1
ATOM 591 C C . TYR A 1 80 ? 6.971 -3.351 19.042 1.00 95.19 80 TYR A C 1
ATOM 593 O O . TYR A 1 80 ? 8.108 -2.917 18.850 1.00 95.19 80 TYR A O 1
ATOM 601 N N . ASP A 1 81 ? 6.327 -3.218 20.196 1.00 95.62 81 ASP A N 1
ATOM 602 C CA . ASP A 1 81 ? 6.875 -2.651 21.420 1.00 95.62 81 ASP A CA 1
ATOM 603 C C . ASP A 1 81 ? 7.253 -3.802 22.363 1.00 95.62 81 ASP A C 1
ATOM 605 O O . ASP A 1 81 ? 6.384 -4.516 22.872 1.00 95.62 81 ASP A O 1
ATOM 609 N N . GLU A 1 82 ? 8.558 -3.995 22.574 1.00 97.00 82 GLU A N 1
ATOM 610 C CA . GLU A 1 82 ? 9.088 -5.081 23.407 1.00 97.00 82 GLU A CA 1
ATOM 611 C C . GLU A 1 82 ? 8.696 -4.946 24.885 1.00 97.00 82 GLU A C 1
ATOM 613 O O . GLU A 1 82 ? 8.469 -5.960 25.543 1.00 97.00 82 GLU A O 1
ATOM 618 N N . ASP A 1 83 ? 8.585 -3.720 25.407 1.00 97.25 83 ASP A N 1
ATOM 619 C CA . ASP A 1 83 ? 8.267 -3.481 26.820 1.00 97.25 83 ASP A CA 1
ATOM 620 C C . ASP A 1 83 ? 6.800 -3.812 27.124 1.00 97.25 83 ASP A C 1
ATOM 622 O O . ASP A 1 83 ? 6.454 -4.208 28.242 1.00 97.25 83 ASP A O 1
ATOM 626 N N . ARG A 1 84 ? 5.925 -3.635 26.129 1.00 95.12 84 ARG A N 1
ATOM 627 C CA . ARG A 1 84 ? 4.478 -3.874 26.242 1.00 95.12 84 ARG A CA 1
ATOM 628 C C . ARG A 1 84 ? 4.031 -5.228 25.693 1.00 95.12 84 ARG A C 1
ATOM 630 O O . ARG A 1 84 ? 2.873 -5.578 25.907 1.00 95.12 84 ARG A O 1
ATOM 637 N N . ASP A 1 85 ? 4.917 -5.962 25.018 1.00 95.62 85 ASP A N 1
ATOM 638 C CA . ASP A 1 85 ? 4.620 -7.229 24.328 1.00 95.62 85 ASP A CA 1
ATOM 639 C C . ASP A 1 85 ? 3.415 -7.101 23.374 1.00 95.62 85 ASP A C 1
ATOM 641 O O . ASP A 1 85 ? 2.507 -7.932 23.331 1.00 95.62 85 ASP A O 1
ATOM 645 N N . GLU A 1 86 ? 3.358 -5.999 22.620 1.00 94.12 86 GLU A N 1
ATOM 646 C CA . GLU A 1 86 ? 2.259 -5.738 21.689 1.00 94.12 86 GLU A CA 1
ATOM 647 C C . GLU A 1 86 ? 2.663 -4.818 20.534 1.00 94.12 86 GLU A C 1
ATOM 649 O O . GLU A 1 86 ? 3.683 -4.141 20.570 1.00 94.12 86 GLU A O 1
ATOM 654 N N . VAL A 1 87 ? 1.818 -4.756 19.503 1.00 94.44 87 VAL A N 1
ATOM 655 C CA . VAL A 1 87 ? 1.863 -3.688 18.495 1.00 94.44 87 VAL A CA 1
ATOM 656 C C . VAL A 1 87 ? 0.837 -2.629 18.917 1.00 94.44 87 VAL A C 1
ATOM 658 O O . VAL A 1 87 ? -0.367 -2.895 18.805 1.00 94.44 87 VAL A O 1
ATOM 661 N N . PRO A 1 88 ? 1.252 -1.444 19.412 1.00 94.12 88 PRO A N 1
ATOM 662 C CA . PRO A 1 88 ? 0.326 -0.425 19.911 1.00 94.12 88 PRO A CA 1
ATOM 663 C C . PRO A 1 88 ? -0.661 0.007 18.829 1.00 94.12 88 PRO A C 1
ATOM 665 O O . PRO A 1 88 ? -0.317 -0.006 17.659 1.00 94.12 88 PRO A O 1
ATOM 668 N N . VAL A 1 89 ? -1.875 0.449 19.152 1.00 94.56 89 VAL A N 1
ATOM 669 C CA . VAL A 1 89 ? -2.811 0.965 18.130 1.00 94.56 89 VAL A CA 1
ATOM 670 C C . VAL A 1 89 ? -2.290 2.278 17.527 1.00 94.56 89 VAL A C 1
ATOM 672 O O . VAL A 1 89 ? -1.976 3.212 18.262 1.00 94.56 89 VAL A O 1
ATOM 675 N N . LEU A 1 90 ? -2.237 2.378 16.194 1.00 95.25 90 LEU A N 1
ATOM 676 C CA . LEU A 1 90 ? -1.857 3.607 15.494 1.00 95.25 90 LEU A CA 1
ATOM 677 C C . LEU A 1 90 ? -3.074 4.546 15.432 1.00 95.25 90 LEU A C 1
ATOM 679 O O . LEU A 1 90 ? -4.088 4.188 14.826 1.00 95.25 90 LEU A O 1
ATOM 683 N N . PRO A 1 91 ? -3.009 5.759 16.013 1.00 96.00 91 PRO A N 1
ATOM 684 C CA . PRO A 1 91 ? -4.187 6.621 16.123 1.00 96.00 91 PRO A CA 1
ATOM 685 C C . PRO A 1 91 ? -4.738 7.106 14.781 1.00 96.00 91 PRO A C 1
ATOM 687 O O . PRO A 1 91 ? -5.947 7.293 14.645 1.00 96.00 91 PRO A O 1
ATOM 690 N N . LEU A 1 92 ? -3.857 7.338 13.805 1.00 96.25 92 LEU A N 1
ATOM 691 C CA . LEU A 1 92 ? -4.200 7.904 12.507 1.00 96.25 92 LEU A CA 1
ATOM 692 C C . LEU A 1 92 ? -3.247 7.394 11.426 1.00 96.25 92 LEU A C 1
ATOM 694 O O . LEU A 1 92 ? -2.031 7.412 11.610 1.00 96.25 92 LEU A O 1
ATOM 698 N N . LEU A 1 93 ? -3.809 7.016 10.284 1.00 97.06 93 LEU A N 1
ATOM 699 C CA . LEU A 1 93 ? -3.084 6.613 9.088 1.00 97.06 93 LEU A CA 1
ATOM 700 C C . LEU A 1 93 ? -3.711 7.289 7.868 1.00 97.06 93 LEU A C 1
ATOM 702 O O . LEU A 1 93 ? -4.884 7.065 7.580 1.00 97.06 93 LEU A O 1
ATOM 706 N N . ASP A 1 94 ? -2.922 8.092 7.155 1.00 97.12 94 ASP A N 1
ATOM 707 C CA . ASP A 1 94 ? -3.314 8.713 5.887 1.00 97.12 94 ASP A CA 1
ATOM 708 C C . ASP A 1 94 ? -2.551 8.040 4.738 1.00 97.12 94 ASP A C 1
ATOM 710 O O . ASP A 1 94 ? -1.315 8.105 4.687 1.00 97.12 94 ASP A O 1
ATOM 714 N N . ILE A 1 95 ? -3.280 7.409 3.816 1.00 96.44 95 ILE A N 1
ATOM 715 C CA . ILE A 1 95 ? -2.729 6.692 2.662 1.00 96.44 95 ILE A CA 1
ATOM 716 C C . ILE A 1 95 ? -3.409 7.172 1.382 1.00 96.44 95 ILE A C 1
ATOM 718 O O . ILE A 1 95 ? -4.633 7.202 1.295 1.00 96.44 95 ILE A O 1
ATOM 722 N N . ASP A 1 96 ? -2.610 7.431 0.352 1.00 95.94 96 ASP A N 1
ATOM 723 C CA . ASP A 1 96 ? -3.084 7.637 -1.010 1.00 95.94 96 ASP A CA 1
ATOM 724 C C . ASP A 1 96 ? -2.787 6.395 -1.851 1.00 95.94 96 ASP A C 1
ATOM 726 O O . ASP A 1 96 ? -1.658 5.895 -1.874 1.00 95.94 96 ASP A O 1
ATOM 730 N N . ILE A 1 97 ? -3.796 5.896 -2.562 1.00 95.25 97 ILE A N 1
ATOM 731 C CA . ILE A 1 97 ? -3.725 4.658 -3.335 1.00 95.25 97 ILE A CA 1
ATOM 732 C C . ILE A 1 97 ? -4.183 4.904 -4.768 1.00 95.25 97 ILE A C 1
ATOM 734 O O . ILE A 1 97 ? -5.335 5.254 -5.031 1.00 95.25 97 ILE A O 1
ATOM 738 N N . ARG A 1 98 ? -3.292 4.633 -5.723 1.00 93.44 98 ARG A N 1
ATOM 739 C CA . ARG A 1 98 ? -3.604 4.624 -7.151 1.00 93.44 98 ARG A CA 1
ATOM 740 C C . ARG A 1 98 ? -3.982 3.214 -7.599 1.00 93.44 98 ARG A C 1
ATOM 742 O O . ARG A 1 98 ? -3.140 2.321 -7.702 1.00 93.44 98 ARG A O 1
ATOM 749 N N . VAL A 1 99 ? -5.249 3.026 -7.941 1.00 89.50 99 VAL A N 1
ATOM 750 C CA . VAL A 1 99 ? -5.793 1.766 -8.467 1.00 89.50 99 VAL A CA 1
ATOM 751 C C . VAL A 1 99 ? -6.567 2.023 -9.755 1.00 89.50 99 VAL A C 1
ATOM 753 O O . VAL A 1 99 ? -7.160 3.079 -9.938 1.00 89.50 99 VAL A O 1
ATOM 756 N N . GLN A 1 100 ? -6.531 1.064 -10.681 1.00 84.25 100 GLN A N 1
ATOM 757 C CA . GLN A 1 100 ? -7.332 1.122 -11.905 1.00 84.25 100 GLN A CA 1
ATOM 758 C C . GLN A 1 100 ? -8.707 0.497 -11.645 1.00 84.25 100 GLN A C 1
ATOM 760 O O . GLN A 1 100 ? -8.774 -0.683 -11.297 1.00 84.25 100 GLN A O 1
ATOM 765 N N . GLY A 1 101 ? -9.772 1.276 -11.835 1.00 82.38 101 GLY A N 1
ATOM 766 C CA . GLY A 1 101 ? -11.167 0.861 -11.658 1.00 82.38 101 GLY A CA 1
ATOM 767 C C . GLY A 1 101 ? -12.046 2.027 -11.194 1.00 82.38 101 GLY A C 1
ATOM 768 O O . GLY A 1 101 ? -11.526 3.051 -10.756 1.00 82.38 101 GLY A O 1
ATOM 769 N N . ASP A 1 102 ? -13.369 1.878 -11.299 1.00 85.12 102 ASP A N 1
ATOM 770 C CA . ASP A 1 102 ? -14.345 2.826 -10.736 1.00 85.12 102 ASP A CA 1
ATOM 771 C C . ASP A 1 102 ? -14.854 2.285 -9.390 1.00 85.12 102 ASP A C 1
ATOM 773 O O . ASP A 1 102 ? -15.919 1.660 -9.306 1.00 85.12 102 ASP A O 1
ATOM 777 N N . PHE A 1 103 ? -14.044 2.459 -8.340 1.00 90.06 103 PHE A N 1
ATOM 778 C CA . PHE A 1 103 ? -14.414 2.094 -6.972 1.00 90.06 103 PHE A CA 1
ATOM 779 C C . PHE A 1 103 ? -15.170 3.246 -6.316 1.00 90.06 103 PHE A C 1
ATOM 781 O O . PHE A 1 103 ? -14.694 4.376 -6.269 1.00 90.06 103 PHE A O 1
ATOM 788 N N . ARG A 1 104 ? -16.368 2.955 -5.807 1.00 88.44 104 ARG A N 1
ATOM 789 C CA . ARG A 1 104 ? -17.293 3.967 -5.264 1.00 88.44 104 ARG A CA 1
ATOM 790 C C . ARG A 1 104 ? -17.599 3.791 -3.788 1.00 88.44 104 ARG A C 1
ATOM 792 O O . ARG A 1 104 ? -18.352 4.573 -3.217 1.00 88.44 104 ARG A O 1
ATOM 799 N N . MET A 1 105 ? -17.082 2.728 -3.191 1.00 92.50 105 MET A N 1
ATOM 800 C CA . MET A 1 105 ? -17.310 2.404 -1.796 1.00 92.50 105 MET A CA 1
ATOM 801 C C . MET A 1 105 ? -16.037 1.807 -1.222 1.00 92.50 105 MET A C 1
ATOM 803 O O . MET A 1 105 ? -15.397 0.979 -1.866 1.00 92.50 105 MET A O 1
ATOM 807 N N . ALA A 1 106 ? -15.713 2.192 0.003 1.00 96.06 106 ALA A N 1
ATOM 808 C CA . ALA A 1 106 ? -14.643 1.594 0.773 1.00 96.06 106 ALA A CA 1
ATOM 809 C C . ALA A 1 106 ? -15.222 1.035 2.075 1.00 96.06 106 ALA A C 1
ATOM 811 O O . ALA A 1 106 ? -16.100 1.645 2.689 1.00 96.06 106 ALA A O 1
ATOM 812 N N . LYS A 1 107 ? -14.762 -0.146 2.481 1.00 96.69 107 LYS A N 1
ATOM 813 C CA . LYS A 1 107 ? -15.116 -0.767 3.763 1.00 96.69 107 LYS A CA 1
ATOM 814 C C . LYS A 1 107 ? -13.864 -1.251 4.449 1.00 96.69 107 LYS A C 1
ATOM 816 O O . LYS A 1 107 ? -12.989 -1.787 3.781 1.00 96.69 107 LYS A O 1
ATOM 821 N N . VAL A 1 108 ? -13.803 -1.111 5.765 1.00 97.62 108 VAL A N 1
ATOM 822 C CA . VAL A 1 108 ? -12.706 -1.650 6.562 1.00 97.62 108 VAL A CA 1
ATOM 823 C C . VAL A 1 108 ? -13.161 -2.888 7.321 1.00 97.62 108 VAL A C 1
ATOM 825 O O . VAL A 1 108 ? -14.281 -2.957 7.821 1.00 97.62 108 VAL A O 1
ATOM 828 N N . PHE A 1 109 ? -12.277 -3.874 7.377 1.00 96.94 109 PHE A N 1
ATOM 829 C CA . PHE A 1 109 ? -12.427 -5.099 8.139 1.00 96.94 109 PHE A CA 1
ATOM 830 C C . PHE A 1 109 ? -11.211 -5.239 9.040 1.00 96.94 109 PHE A C 1
ATOM 832 O O . PHE A 1 109 ? -10.078 -5.101 8.581 1.00 96.94 109 PHE A O 1
ATOM 839 N N . SER A 1 110 ? -11.428 -5.551 10.309 1.00 95.69 110 SER A N 1
ATOM 840 C CA . SER A 1 110 ? -10.350 -5.919 11.215 1.00 95.69 110 SER A CA 1
ATOM 841 C C . SER A 1 110 ? -10.777 -7.108 12.070 1.00 95.69 110 SER A C 1
ATOM 843 O O . SER A 1 110 ? -11.948 -7.183 12.447 1.00 95.69 110 SER A O 1
ATOM 845 N N . PRO A 1 111 ? -9.868 -8.054 12.368 1.00 91.81 111 PRO A N 1
ATOM 846 C CA . PRO A 1 111 ? -10.137 -9.090 13.357 1.00 91.81 111 PRO A CA 1
ATOM 847 C C . PRO A 1 111 ? -10.269 -8.525 14.778 1.00 91.81 111 PRO A C 1
ATOM 849 O O . PRO A 1 111 ? -10.831 -9.205 15.634 1.00 91.81 111 PRO A O 1
ATOM 852 N N . THR A 1 112 ? -9.744 -7.324 15.048 1.00 85.31 112 THR A N 1
ATOM 853 C CA . THR A 1 112 ? -9.701 -6.737 16.389 1.00 85.31 112 THR A CA 1
ATOM 854 C C . THR A 1 112 ? -10.031 -5.246 16.373 1.00 85.31 112 THR A C 1
ATOM 856 O O . THR A 1 112 ? -9.486 -4.473 15.592 1.00 85.31 112 THR A O 1
ATOM 859 N N . GLY A 1 113 ? -10.894 -4.828 17.300 1.00 77.25 113 GLY A N 1
ATOM 860 C CA . GLY A 1 113 ? -11.249 -3.421 17.489 1.00 77.25 113 GLY A CA 1
ATOM 861 C C . GLY A 1 113 ? -12.124 -2.826 16.382 1.00 77.25 113 GLY A C 1
ATOM 862 O O . GLY A 1 113 ? -12.437 -3.461 15.374 1.00 77.25 113 GLY A O 1
ATOM 863 N N . GLU A 1 114 ? -12.536 -1.580 16.601 1.00 90.31 114 GLU A N 1
ATOM 864 C CA . GLU A 1 114 ? -13.260 -0.782 15.616 1.00 90.31 114 GLU A CA 1
ATOM 865 C C . GLU A 1 114 ? -12.281 0.160 14.915 1.00 90.31 114 GLU A C 1
ATOM 867 O O . GLU A 1 114 ? -11.680 1.036 15.539 1.00 90.31 114 GLU A O 1
ATOM 872 N N . VAL A 1 115 ? -12.118 -0.039 13.607 1.00 96.88 115 VAL A N 1
ATOM 873 C CA . 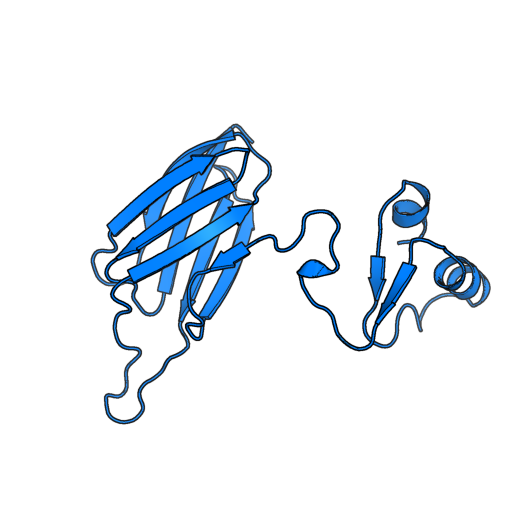VAL A 1 115 ? -11.336 0.851 12.747 1.00 96.88 115 VAL A CA 1
ATOM 874 C C . VAL A 1 115 ? -12.298 1.796 12.057 1.00 96.88 115 VAL A C 1
ATOM 876 O O . VAL A 1 115 ? -13.237 1.359 11.391 1.00 96.88 115 VAL A O 1
ATOM 879 N N . GLU A 1 116 ? -12.051 3.092 12.180 1.00 97.69 116 GLU A N 1
ATOM 880 C CA . GLU A 1 116 ? -12.813 4.088 11.434 1.00 97.69 116 GLU A CA 1
ATOM 881 C C . GLU A 1 116 ? -12.137 4.320 10.089 1.00 97.69 116 GLU A C 1
ATOM 883 O O . GLU A 1 116 ? -10.912 4.413 10.018 1.00 97.69 116 GLU A O 1
ATOM 888 N N . LEU A 1 117 ? -12.930 4.435 9.025 1.00 97.94 117 LEU A N 1
ATOM 889 C CA . LEU A 1 117 ? -12.441 4.687 7.676 1.00 97.94 117 LEU A CA 1
ATOM 890 C C . LEU A 1 117 ? -13.188 5.865 7.055 1.00 97.94 117 LEU A C 1
ATOM 892 O O . LEU A 1 117 ? -14.416 5.870 6.986 1.00 97.94 117 LEU A O 1
ATOM 896 N N . THR A 1 118 ? -12.428 6.819 6.528 1.00 97.69 118 THR A N 1
ATOM 897 C CA . THR A 1 118 ? -12.904 7.819 5.570 1.00 97.69 118 THR A CA 1
ATOM 898 C C . THR A 1 118 ? -12.178 7.610 4.245 1.00 97.69 118 THR A C 1
ATOM 900 O O . THR A 1 118 ? -10.955 7.514 4.220 1.00 97.69 118 THR A O 1
ATOM 903 N N . ASP A 1 119 ? -12.927 7.551 3.146 1.00 96.31 119 ASP A N 1
ATOM 904 C CA . ASP A 1 119 ? -12.401 7.474 1.780 1.00 96.31 119 ASP A CA 1
ATOM 905 C C . ASP A 1 119 ? -12.878 8.689 0.983 1.00 96.31 119 ASP A C 1
ATOM 907 O O . ASP A 1 119 ? -14.054 9.056 1.023 1.00 96.31 119 ASP A O 1
ATOM 911 N N . THR A 1 120 ? -11.961 9.311 0.248 1.00 95.25 120 THR A N 1
ATOM 912 C CA . THR A 1 120 ? -12.299 10.288 -0.791 1.00 95.25 120 THR A CA 1
ATOM 913 C C . THR A 1 120 ? -11.492 9.990 -2.041 1.00 95.25 120 THR A C 1
ATOM 915 O O . THR A 1 120 ? -10.323 9.638 -1.957 1.00 95.25 120 THR A O 1
ATOM 918 N N . THR A 1 121 ? -12.090 10.147 -3.219 1.00 93.00 121 THR A N 1
ATOM 919 C CA . THR A 1 121 ? -11.403 9.854 -4.484 1.00 93.00 121 THR A CA 1
ATOM 920 C C . THR A 1 121 ? -11.228 11.119 -5.309 1.00 93.00 121 THR A C 1
ATOM 922 O O . THR A 1 121 ? -12.190 11.851 -5.552 1.00 93.00 121 THR A O 1
ATOM 925 N N . LYS A 1 122 ? -10.007 11.366 -5.793 1.00 89.69 122 LYS A N 1
ATOM 926 C CA . LYS A 1 122 ? -9.698 12.473 -6.706 1.00 89.69 122 LYS A CA 1
ATOM 927 C C . LYS A 1 122 ? -8.750 11.996 -7.799 1.00 89.69 122 LYS A C 1
ATOM 929 O O . LYS A 1 122 ? -7.697 11.441 -7.515 1.00 89.69 122 LYS A O 1
ATOM 934 N N . ASN A 1 123 ? -9.111 12.228 -9.063 1.00 86.94 123 ASN A N 1
ATOM 935 C CA . ASN A 1 123 ? -8.281 11.883 -10.228 1.00 86.94 123 ASN A CA 1
ATOM 936 C C . ASN A 1 123 ? -7.798 10.411 -10.249 1.00 86.94 123 ASN A C 1
ATOM 938 O O . ASN A 1 123 ? -6.664 10.139 -10.638 1.00 86.94 123 ASN A O 1
ATOM 942 N N . GLY A 1 124 ? -8.641 9.462 -9.820 1.00 85.81 124 GLY A N 1
ATOM 943 C CA . GLY A 1 124 ? -8.294 8.031 -9.780 1.00 85.81 124 GLY A CA 1
ATOM 944 C C . GLY A 1 124 ? -7.352 7.627 -8.638 1.00 85.81 124 GLY A C 1
ATOM 945 O O . GLY A 1 124 ? -6.758 6.549 -8.683 1.00 85.81 124 GLY A O 1
ATOM 946 N N . VAL A 1 125 ? -7.195 8.491 -7.632 1.00 93.06 125 VAL A N 1
ATOM 947 C CA . VAL A 1 125 ? -6.453 8.220 -6.398 1.00 93.06 125 VAL A CA 1
ATOM 948 C C . VAL A 1 125 ? -7.436 8.214 -5.231 1.00 93.06 125 VAL A C 1
ATOM 950 O O . VAL A 1 125 ? -8.174 9.183 -5.043 1.00 93.06 125 VAL A O 1
ATOM 953 N N . HIS A 1 126 ? -7.447 7.118 -4.476 1.00 95.81 126 HIS A N 1
ATOM 954 C CA . HIS A 1 126 ? -8.182 6.985 -3.221 1.00 95.81 126 HIS A CA 1
ATOM 955 C C . HIS A 1 126 ? -7.341 7.544 -2.082 1.00 95.81 126 HIS A C 1
ATOM 957 O O . HIS A 1 126 ? -6.233 7.069 -1.852 1.00 95.81 126 HIS A O 1
ATOM 963 N N . HIS A 1 127 ? -7.873 8.528 -1.375 1.00 96.56 127 HIS A N 1
ATOM 964 C CA . HIS A 1 127 ? -7.323 9.076 -0.145 1.00 96.56 127 HIS A CA 1
ATOM 965 C C . HIS A 1 127 ? -8.053 8.418 1.027 1.00 96.56 127 HIS A C 1
ATOM 967 O O . HIS A 1 127 ? -9.211 8.745 1.307 1.00 96.56 127 HIS A O 1
ATOM 973 N N . LEU A 1 128 ? -7.383 7.470 1.676 1.00 97.12 128 LEU A N 1
ATOM 974 C CA . LEU A 1 128 ? -7.887 6.721 2.818 1.00 97.12 128 LEU A CA 1
ATOM 975 C C . LEU A 1 128 ? -7.333 7.321 4.106 1.00 97.12 128 LEU A C 1
ATOM 977 O O . LEU A 1 128 ? -6.119 7.370 4.302 1.00 97.12 128 LEU A O 1
ATOM 981 N N . GLN A 1 129 ? -8.228 7.721 5.002 1.00 97.75 129 GLN A N 1
ATOM 982 C CA . GLN A 1 129 ? -7.895 8.062 6.376 1.00 97.75 129 GLN A CA 1
ATOM 983 C C . GLN A 1 129 ? -8.473 6.996 7.300 1.00 97.75 129 GLN A C 1
ATOM 985 O O . GLN A 1 129 ? -9.692 6.812 7.348 1.00 97.75 129 GLN A O 1
ATOM 990 N N . LEU A 1 130 ? -7.602 6.309 8.036 1.00 97.62 130 LEU A N 1
ATOM 991 C CA . LEU A 1 130 ? -7.988 5.320 9.032 1.00 97.62 130 LEU A CA 1
ATOM 992 C C . LEU A 1 130 ? -7.661 5.822 10.438 1.00 97.62 130 LEU A C 1
ATOM 994 O O . LEU A 1 130 ? -6.601 6.414 10.649 1.00 97.62 130 LEU A O 1
ATOM 998 N N . ARG A 1 131 ? -8.539 5.554 11.407 1.00 97.56 131 ARG A N 1
ATOM 999 C CA . ARG A 1 131 ? -8.282 5.802 12.837 1.00 97.56 131 ARG A CA 1
ATOM 1000 C C . ARG A 1 131 ? -8.346 4.510 13.629 1.00 97.56 131 ARG A C 1
ATOM 1002 O O . ARG A 1 131 ? -9.072 3.593 13.253 1.00 97.56 131 ARG A O 1
ATOM 1009 N N . ASN A 1 132 ? -7.599 4.477 14.731 1.00 96.88 132 ASN A N 1
ATOM 1010 C CA . ASN A 1 132 ? -7.489 3.317 15.618 1.00 96.88 132 ASN A CA 1
ATOM 1011 C C . ASN A 1 132 ? -6.998 2.059 14.878 1.00 96.88 132 ASN A C 1
ATOM 1013 O O . ASN A 1 132 ? -7.585 0.987 14.983 1.00 96.88 132 ASN A O 1
ATOM 1017 N N . VAL A 1 133 ? -5.929 2.193 14.090 1.00 96.25 133 VAL A N 1
ATOM 1018 C CA . VAL A 1 133 ? -5.426 1.123 13.222 1.00 96.25 133 VAL A CA 1
ATOM 1019 C C . VAL A 1 133 ? -4.709 0.052 14.061 1.00 96.25 133 VAL A C 1
ATOM 1021 O O . VAL A 1 133 ? -3.692 0.357 14.687 1.00 96.25 133 VAL A O 1
ATOM 1024 N N . PRO A 1 134 ? -5.193 -1.201 14.080 1.00 95.56 134 PRO A N 1
ATOM 1025 C CA . PRO A 1 134 ? -4.609 -2.285 14.863 1.00 95.56 134 PRO A CA 1
ATOM 1026 C C . PRO A 1 134 ? -3.418 -2.907 14.120 1.00 95.56 134 PRO A C 1
ATOM 1028 O O . PRO A 1 134 ? -2.972 -2.389 13.098 1.00 95.56 134 PRO A O 1
ATOM 1031 N N . VAL A 1 135 ? -2.906 -4.038 14.614 1.00 95.75 135 VAL A N 1
ATOM 1032 C CA . VAL A 1 135 ? -1.826 -4.793 13.953 1.00 95.75 135 VAL A CA 1
ATOM 1033 C C . VAL A 1 135 ? -2.176 -5.198 12.515 1.00 95.75 135 VAL A C 1
ATOM 1035 O O . VAL A 1 135 ? -1.304 -5.243 11.651 1.00 95.75 135 VAL A O 1
ATOM 1038 N N . TYR A 1 136 ? -3.455 -5.481 12.248 1.00 96.50 136 TYR A N 1
ATOM 1039 C CA . TYR A 1 136 ? -3.921 -5.915 10.939 1.00 96.50 136 TYR A CA 1
ATOM 1040 C C . TYR A 1 136 ? -5.335 -5.424 10.630 1.00 96.50 136 TYR A C 1
ATOM 1042 O O . TYR A 1 136 ? -6.266 -5.603 11.421 1.00 96.50 136 TYR A O 1
ATOM 1050 N N . CYS A 1 137 ? -5.521 -4.863 9.440 1.00 97.62 137 CYS A N 1
ATOM 1051 C CA . CYS A 1 137 ? -6.842 -4.613 8.875 1.00 97.62 137 CYS A CA 1
ATOM 1052 C C . CYS A 1 137 ? -6.811 -4.680 7.343 1.00 97.62 137 CYS A C 1
ATOM 1054 O O . CYS A 1 137 ? -5.756 -4.694 6.707 1.00 97.62 137 CYS A O 1
ATOM 1056 N N . VAL A 1 138 ? -7.996 -4.757 6.744 1.00 97.81 138 VAL A N 1
ATOM 1057 C CA . VAL A 1 138 ? -8.190 -4.780 5.296 1.00 97.81 138 VAL A CA 1
ATOM 1058 C C . VAL A 1 138 ? -9.161 -3.680 4.917 1.00 97.81 138 VAL A C 1
ATOM 1060 O O . VAL A 1 138 ? -10.276 -3.649 5.432 1.00 97.81 138 VAL A O 1
ATOM 1063 N N . VAL A 1 139 ? -8.778 -2.815 3.981 1.00 97.81 139 VAL A N 1
ATOM 1064 C CA . VAL A 1 139 ? -9.723 -1.919 3.308 1.00 97.81 139 VAL A CA 1
ATOM 1065 C C . VAL A 1 139 ? -10.118 -2.532 1.974 1.00 97.81 139 VAL A C 1
ATOM 1067 O O . VAL A 1 139 ? -9.283 -2.741 1.102 1.00 97.81 139 VAL A O 1
ATOM 1070 N N . LEU A 1 140 ? -11.398 -2.823 1.793 1.00 97.31 140 LEU A N 1
ATOM 1071 C CA . LEU A 1 140 ? -11.955 -3.268 0.527 1.00 97.31 140 LEU A CA 1
ATOM 1072 C C . LEU A 1 140 ? -12.506 -2.067 -0.240 1.00 97.31 140 LEU A C 1
ATOM 1074 O O . LEU A 1 140 ? -13.524 -1.492 0.149 1.00 97.31 140 LEU A O 1
ATOM 1078 N N . LEU A 1 141 ? -11.866 -1.740 -1.358 1.00 96.31 141 LEU A N 1
ATOM 1079 C CA . LEU A 1 141 ? -12.381 -0.819 -2.365 1.00 96.31 141 LEU A CA 1
ATOM 1080 C C . LEU A 1 141 ? -13.316 -1.600 -3.299 1.00 96.31 141 LEU A C 1
ATOM 1082 O O . LEU A 1 141 ? -12.891 -2.547 -3.965 1.00 96.31 141 LEU A O 1
ATOM 1086 N N . GLN A 1 142 ? -14.597 -1.234 -3.324 1.00 94.19 142 GLN A N 1
ATOM 1087 C CA . GLN A 1 142 ? -15.655 -1.911 -4.075 1.00 94.19 142 GLN A CA 1
ATOM 1088 C C . GLN A 1 142 ? -16.145 -1.053 -5.242 1.00 94.19 142 GLN A C 1
ATOM 1090 O O . GLN A 1 142 ? -16.381 0.150 -5.107 1.00 94.19 142 GLN A O 1
ATOM 1095 N N . GLY A 1 143 ? -16.336 -1.687 -6.395 1.00 85.50 143 GLY A N 1
ATOM 1096 C CA . GLY A 1 143 ? -16.689 -1.010 -7.637 1.00 85.50 143 GLY A CA 1
ATOM 1097 C C . GLY A 1 143 ? -16.896 -1.979 -8.787 1.00 85.50 143 GLY A C 1
ATOM 1098 O O . GLY A 1 143 ? -16.676 -3.181 -8.640 1.00 85.50 143 GLY A O 1
ATOM 1099 N N . LYS A 1 144 ? -17.320 -1.458 -9.941 1.00 65.12 144 LYS A N 1
ATOM 1100 C CA . LYS A 1 144 ? -17.316 -2.254 -11.172 1.00 65.12 144 LYS A CA 1
ATOM 1101 C C . LYS A 1 144 ? -15.881 -2.296 -11.698 1.00 65.12 144 LYS A C 1
ATOM 1103 O O . LYS A 1 144 ? -15.303 -1.245 -11.971 1.00 65.12 144 LYS A O 1
ATOM 1108 N N . ASN A 1 145 ? -15.327 -3.507 -11.776 1.00 57.00 145 ASN A N 1
ATOM 1109 C CA . ASN A 1 145 ? -14.103 -3.779 -12.530 1.00 57.00 145 ASN A CA 1
ATOM 1110 C C . ASN A 1 145 ? -14.352 -3.614 -14.032 1.00 57.00 145 ASN A C 1
ATOM 1112 O O . ASN A 1 145 ? -15.471 -3.957 -14.481 1.00 57.00 145 ASN A O 1
#

Radius of gyration: 19.3 Å; chains: 1; bounding box: 40×31×55 Å